Protein AF-A0A436ERL3-F1 (afdb_monomer)

Secondary structure (DSSP, 8-state):
-HHHHTT--EEEE-SSS-HHHHS--SS-EEEE--SSSPP-S-TTT--TT-TTT--GGGG--HHHHHHHHHHHHHHHHHHHHTT-

Sequence (84 aa):
HMAAATGTPVVGLFGLTEPSRWGPVGVPSISLQPPMPCACMAENLCRAPDPSKACCVWGLEVKPVVDAVREVLSRTEMKLEHAI

pLDDT: mean 90.76, std 7.78, range [62.16, 98.69]

Nearest PDB structures (foldseek):
  6y2l-assembly1_SH  TM=2.530E-01  e=9.179E+00  Homo sapiens

Mean predicted aligned error: 4.49 Å

Structure (mmCIF, N/CA/C/O backbone):
data_AF-A0A436ERL3-F1
#
_entry.id   AF-A0A436ERL3-F1
#
loop_
_atom_site.group_PDB
_atom_site.id
_atom_site.type_symbol
_atom_site.label_atom_id
_atom_site.label_alt_id
_atom_site.label_comp_id
_atom_site.label_asym_id
_atom_site.label_entity_id
_atom_site.label_seq_id
_atom_site.pdbx_PDB_ins_code
_atom_site.Cartn_x
_atom_site.Cartn_y
_atom_site.Cartn_z
_atom_site.occupancy
_atom_site.B_iso_or_equiv
_atom_site.auth_seq_id
_atom_site.auth_comp_id
_atom_site.auth_asym_id
_atom_site.auth_atom_id
_atom_site.pdbx_PDB_model_num
ATOM 1 N N . HIS A 1 1 ? -4.679 -9.061 3.996 1.00 93.88 1 HIS A N 1
ATOM 2 C CA . HIS A 1 1 ? -5.929 -9.718 4.441 1.00 9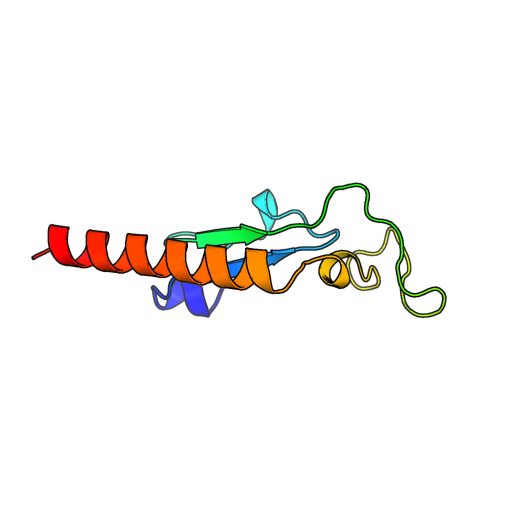3.88 1 HIS A CA 1
ATOM 3 C C . HIS A 1 1 ? -5.920 -10.146 5.904 1.00 93.88 1 HIS A C 1
ATOM 5 O O . HIS A 1 1 ? -6.862 -9.777 6.583 1.00 93.88 1 HIS A O 1
ATOM 11 N N . MET A 1 2 ? -4.890 -10.837 6.420 1.00 96.88 2 MET A N 1
ATOM 12 C CA . MET A 1 2 ? -4.857 -11.260 7.839 1.00 96.88 2 MET A CA 1
ATOM 13 C C . MET A 1 2 ? -5.115 -10.113 8.833 1.00 96.88 2 MET A C 1
ATOM 15 O O . MET A 1 2 ? -5.996 -10.240 9.670 1.00 96.88 2 MET A O 1
ATOM 19 N N . ALA A 1 3 ? -4.439 -8.969 8.678 1.00 96.50 3 ALA A N 1
ATOM 20 C CA . ALA A 1 3 ? -4.681 -7.787 9.517 1.00 96.50 3 ALA A CA 1
ATOM 21 C C . ALA A 1 3 ? -6.132 -7.265 9.426 1.00 96.50 3 ALA A C 1
ATOM 23 O O . ALA A 1 3 ? -6.753 -6.941 10.430 1.00 96.50 3 ALA A O 1
ATOM 24 N N . ALA A 1 4 ? -6.714 -7.239 8.223 1.00 96.12 4 ALA A N 1
ATOM 25 C CA . ALA A 1 4 ? -8.104 -6.817 8.046 1.00 96.12 4 ALA A CA 1
ATOM 26 C C . ALA A 1 4 ? -9.093 -7.791 8.713 1.00 96.12 4 ALA A C 1
ATOM 28 O O . ALA A 1 4 ? -10.070 -7.362 9.315 1.00 96.12 4 ALA A O 1
ATOM 29 N N . ALA A 1 5 ? -8.817 -9.098 8.658 1.00 96.12 5 ALA A N 1
ATOM 30 C CA . ALA A 1 5 ? -9.652 -10.118 9.293 1.00 96.12 5 ALA A CA 1
ATOM 31 C C . ALA A 1 5 ? -9.698 -9.980 10.825 1.00 96.12 5 ALA A C 1
ATOM 33 O O . ALA A 1 5 ? -10.687 -10.364 11.441 1.00 96.12 5 ALA A O 1
ATOM 34 N N . THR A 1 6 ? -8.665 -9.393 11.437 1.00 96.19 6 THR A N 1
ATOM 35 C CA . THR A 1 6 ? -8.619 -9.086 12.875 1.00 96.19 6 THR A CA 1
ATOM 36 C C . THR A 1 6 ? -9.163 -7.695 13.214 1.00 96.19 6 THR A C 1
ATOM 38 O O . THR A 1 6 ? -8.959 -7.214 14.324 1.00 96.19 6 THR A O 1
ATOM 41 N N . GLY A 1 7 ? -9.829 -7.020 12.270 1.00 94.00 7 GLY A N 1
ATOM 42 C CA . GLY A 1 7 ? -10.367 -5.669 12.461 1.00 94.00 7 GLY A CA 1
ATOM 43 C C . GLY A 1 7 ? -9.302 -4.568 12.490 1.00 94.00 7 GLY A C 1
ATOM 44 O O . GLY A 1 7 ? -9.617 -3.421 12.797 1.00 94.00 7 GLY A O 1
ATOM 45 N N . THR A 1 8 ? -8.046 -4.889 12.173 1.00 95.88 8 THR A N 1
ATOM 46 C CA . THR A 1 8 ? -6.946 -3.924 12.192 1.00 95.88 8 THR A CA 1
ATOM 47 C C . THR A 1 8 ? -7.035 -3.014 10.961 1.00 95.88 8 THR A C 1
ATOM 49 O O . THR A 1 8 ? -7.133 -3.533 9.844 1.00 95.88 8 THR A O 1
ATOM 52 N N . PRO A 1 9 ? -6.975 -1.677 11.117 1.00 96.94 9 PRO A N 1
ATOM 53 C CA . PRO A 1 9 ? -6.872 -0.754 9.989 1.00 96.94 9 PRO A CA 1
ATOM 54 C C . PRO A 1 9 ? -5.618 -1.028 9.156 1.00 96.94 9 PRO A C 1
ATOM 56 O O . PRO A 1 9 ? -4.583 -1.421 9.695 1.00 96.94 9 PRO A O 1
ATOM 59 N N . VAL A 1 10 ? -5.686 -0.821 7.838 1.00 97.81 10 VAL A N 1
ATOM 60 C CA . VAL A 1 10 ? -4.588 -1.202 6.931 1.00 97.81 10 VAL A CA 1
ATOM 61 C C . VAL A 1 10 ? -4.229 -0.079 5.967 1.00 97.81 10 VAL A C 1
ATOM 63 O O . VAL A 1 10 ? -5.089 0.443 5.261 1.00 97.81 10 VAL A O 1
ATOM 66 N N . VAL A 1 11 ? -2.932 0.209 5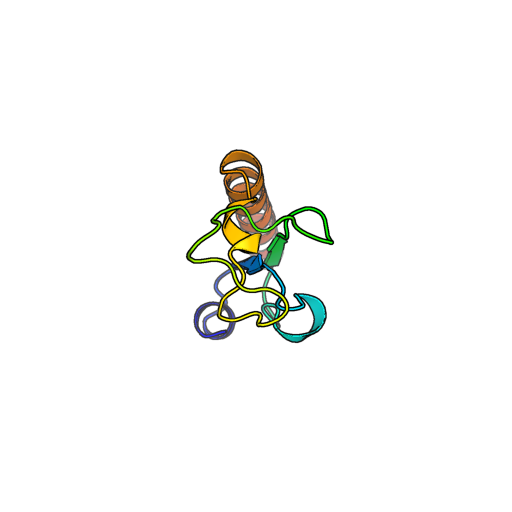.852 1.00 98.31 11 VAL A N 1
ATOM 67 C CA . VAL A 1 11 ? -2.370 0.916 4.695 1.00 98.31 11 VAL A CA 1
ATOM 68 C C . VAL A 1 11 ? -1.755 -0.117 3.755 1.00 98.31 11 VAL A C 1
ATOM 70 O O . VAL A 1 11 ? -0.810 -0.813 4.123 1.00 98.31 11 VAL A O 1
ATOM 73 N N . GLY A 1 12 ? -2.327 -0.268 2.560 1.00 97.44 12 GLY A N 1
ATOM 74 C CA . GLY A 1 12 ? -1.828 -1.184 1.535 1.00 97.44 12 GLY A CA 1
ATOM 75 C C . GLY A 1 12 ? -0.900 -0.465 0.560 1.00 97.44 12 GLY A C 1
ATOM 76 O O . GLY A 1 12 ? -1.278 0.563 0.005 1.00 97.44 12 GLY A O 1
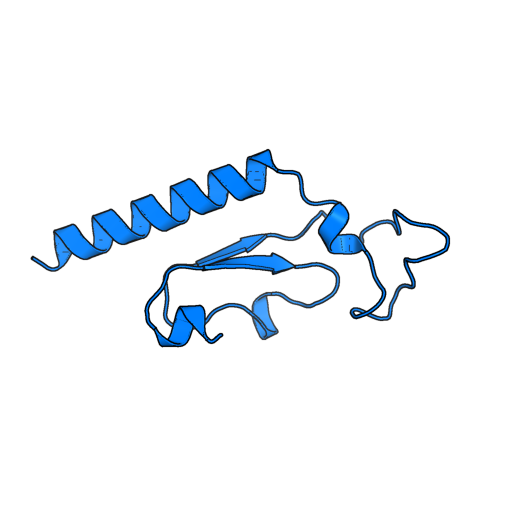ATOM 77 N N . LEU A 1 13 ? 0.301 -1.001 0.341 1.00 97.06 13 LEU A N 1
ATOM 78 C CA . LEU A 1 13 ? 1.281 -0.454 -0.601 1.00 97.06 13 LEU A CA 1
ATOM 79 C C . LEU A 1 13 ? 1.278 -1.296 -1.876 1.00 97.06 13 LEU A C 1
ATOM 81 O O . LEU A 1 13 ? 1.557 -2.495 -1.834 1.00 97.06 13 LEU A O 1
ATOM 85 N N . PHE A 1 14 ? 0.954 -0.669 -3.001 1.00 95.38 14 PHE A N 1
ATOM 86 C CA . PHE A 1 14 ? 0.735 -1.341 -4.275 1.00 95.38 14 PHE A CA 1
ATOM 87 C C . PHE A 1 14 ? 1.718 -0.876 -5.347 1.00 95.38 14 PHE A C 1
ATOM 89 O O . PHE A 1 14 ? 2.198 0.256 -5.355 1.00 95.38 14 PHE A O 1
ATOM 96 N N . GLY A 1 15 ? 2.037 -1.809 -6.244 1.00 92.75 15 GLY A N 1
ATOM 97 C CA . GLY A 1 15 ? 2.870 -1.610 -7.427 1.00 92.75 15 GLY A CA 1
ATOM 98 C C . GLY A 1 15 ? 2.046 -1.877 -8.680 1.00 92.75 15 GLY A C 1
ATOM 99 O O . GLY A 1 15 ? 1.020 -1.245 -8.867 1.00 92.75 15 GLY A O 1
ATOM 100 N N . LEU A 1 16 ? 2.433 -2.845 -9.516 1.00 91.50 16 LEU A N 1
ATOM 101 C CA . LEU A 1 16 ? 1.599 -3.272 -10.657 1.00 91.50 16 LEU A CA 1
ATOM 102 C C . LEU A 1 16 ? 0.323 -4.024 -10.247 1.00 91.50 16 LEU A C 1
ATOM 104 O O . LEU A 1 16 ? -0.598 -4.158 -11.049 1.00 91.50 16 LEU A O 1
ATOM 108 N N . THR A 1 17 ? 0.261 -4.541 -9.020 1.00 91.94 17 THR A N 1
ATOM 109 C CA . THR A 1 17 ? -0.940 -5.204 -8.506 1.00 91.94 17 THR A CA 1
ATOM 110 C C . THR A 1 17 ? -2.046 -4.181 -8.265 1.00 91.94 17 THR A C 1
ATOM 112 O O . THR A 1 17 ? -1.859 -3.241 -7.501 1.00 91.94 17 THR A O 1
ATOM 115 N N . GLU A 1 18 ? -3.205 -4.407 -8.881 1.00 92.25 18 GLU A N 1
ATOM 116 C CA . GLU A 1 18 ? -4.371 -3.525 -8.816 1.00 92.25 18 GLU A CA 1
ATOM 117 C C . GLU A 1 18 ? -5.009 -3.499 -7.404 1.00 92.25 18 GLU A C 1
ATOM 119 O O . GLU A 1 18 ? -5.537 -4.530 -6.959 1.00 92.25 18 GLU A O 1
ATOM 124 N N . PRO A 1 19 ? -5.016 -2.345 -6.705 1.00 95.25 19 PRO A N 1
ATOM 125 C CA . PRO A 1 19 ? -5.588 -2.224 -5.365 1.00 95.25 19 PRO A CA 1
ATOM 126 C C . PRO A 1 19 ? -7.090 -2.501 -5.320 1.00 95.25 19 PRO A C 1
ATOM 128 O O . PRO A 1 19 ? -7.573 -3.082 -4.354 1.00 95.25 19 PRO A O 1
ATOM 131 N N . SER A 1 20 ? -7.843 -2.138 -6.364 1.00 93.75 20 SER A N 1
ATOM 132 C CA . SER A 1 20 ? -9.298 -2.366 -6.387 1.00 93.75 20 SER A CA 1
ATOM 133 C C . SER A 1 20 ? -9.676 -3.852 -6.366 1.00 93.75 20 SER A C 1
ATOM 135 O O . SER A 1 20 ? -10.769 -4.206 -5.928 1.00 93.75 20 SER A O 1
ATOM 137 N N . ARG A 1 21 ? -8.765 -4.739 -6.793 1.00 95.06 21 ARG A N 1
ATOM 138 C CA . ARG A 1 21 ? -8.968 -6.197 -6.791 1.00 95.06 21 ARG A CA 1
ATOM 139 C C . ARG A 1 21 ? -8.406 -6.887 -5.551 1.00 95.06 21 ARG A C 1
ATOM 141 O O . ARG A 1 21 ? -8.971 -7.885 -5.117 1.00 95.06 21 ARG A O 1
ATOM 148 N N . TRP A 1 22 ? -7.297 -6.385 -5.011 1.00 95.12 22 TRP A N 1
ATOM 149 C CA . TRP A 1 22 ? -6.520 -7.062 -3.961 1.00 95.12 22 TRP A CA 1
ATOM 150 C C . TRP A 1 22 ? -6.394 -6.254 -2.661 1.00 95.12 22 TRP A C 1
ATOM 152 O O . TRP A 1 22 ? -5.632 -6.615 -1.763 1.00 95.12 22 TRP A O 1
ATOM 162 N N . GLY A 1 23 ? -7.133 -5.152 -2.560 1.00 95.38 23 GLY A N 1
ATOM 163 C CA . GLY A 1 23 ? -7.162 -4.259 -1.411 1.00 95.38 23 GLY A CA 1
ATOM 164 C C . GLY A 1 23 ? -7.681 -4.912 -0.124 1.00 95.38 23 GLY A C 1
ATOM 165 O O . GLY A 1 23 ? -8.336 -5.959 -0.157 1.00 95.38 23 GLY A O 1
ATOM 166 N N . PRO A 1 24 ? -7.411 -4.305 1.046 1.00 95.19 24 PRO A N 1
ATOM 167 C CA . PRO A 1 24 ? -8.056 -4.691 2.299 1.00 95.19 24 PRO A CA 1
ATOM 168 C C . PRO A 1 24 ? -9.585 -4.559 2.200 1.00 95.19 24 PRO A C 1
ATOM 170 O O . PRO A 1 24 ? -10.093 -3.619 1.598 1.00 95.19 24 PRO A O 1
ATOM 173 N N . VAL A 1 25 ? -10.323 -5.482 2.821 1.00 94.19 25 VAL A N 1
ATOM 174 C CA . VAL A 1 25 ? -11.796 -5.520 2.781 1.00 94.19 25 VAL A CA 1
ATOM 175 C C . VAL A 1 25 ? -12.340 -5.474 4.205 1.00 94.19 25 VAL A C 1
ATOM 177 O O . VAL A 1 25 ? -11.793 -6.127 5.090 1.00 94.19 25 VAL A O 1
ATOM 180 N N . GLY A 1 26 ? -13.419 -4.717 4.421 1.00 93.31 26 GLY A N 1
ATOM 181 C CA . GLY A 1 26 ? -14.175 -4.722 5.680 1.00 93.31 26 GLY A CA 1
ATOM 182 C C . GLY A 1 26 ? -13.572 -3.906 6.831 1.00 93.31 26 GLY A C 1
ATOM 183 O O . GLY A 1 26 ? -14.138 -3.902 7.919 1.00 93.31 26 GLY A O 1
ATOM 184 N N . VAL A 1 27 ? -12.469 -3.186 6.604 1.00 94.94 27 VAL A N 1
ATOM 185 C CA . VAL A 1 27 ? -11.802 -2.339 7.610 1.00 94.94 27 VAL A CA 1
ATOM 186 C C . VAL A 1 27 ? -11.468 -0.956 7.045 1.00 94.94 27 VAL A C 1
ATOM 188 O O . VAL A 1 27 ? -11.300 -0.828 5.825 1.00 94.94 27 VAL A O 1
ATOM 191 N N . PRO A 1 28 ? -11.330 0.083 7.895 1.00 96.19 28 PRO A N 1
ATOM 192 C CA . PRO A 1 28 ? -10.737 1.348 7.480 1.00 96.19 28 PRO A CA 1
ATOM 193 C C . PRO A 1 28 ? -9.387 1.093 6.812 1.00 96.19 28 PRO A C 1
ATOM 195 O O . PRO A 1 28 ? -8.504 0.445 7.379 1.00 96.19 28 PRO A O 1
ATOM 198 N N . SER A 1 29 ? -9.245 1.553 5.575 1.00 96.69 29 SER A N 1
ATOM 199 C CA . SER A 1 29 ? -8.026 1.326 4.816 1.00 96.69 29 SER A CA 1
ATOM 200 C C . SER A 1 29 ? -7.759 2.425 3.806 1.00 96.69 29 SER A C 1
ATOM 202 O O . SER A 1 29 ? -8.672 3.115 3.348 1.00 96.69 29 SER A O 1
ATOM 204 N N . ILE A 1 30 ? -6.479 2.584 3.484 1.00 97.88 30 ILE A N 1
ATOM 205 C CA . ILE A 1 30 ? -5.981 3.464 2.429 1.00 97.88 30 ILE A CA 1
ATOM 206 C C . ILE A 1 30 ? -5.026 2.634 1.576 1.00 97.88 30 ILE A C 1
ATOM 208 O O . ILE A 1 30 ? -4.160 1.936 2.103 1.00 97.88 30 ILE A O 1
ATOM 212 N N . SER A 1 31 ? -5.199 2.680 0.259 1.00 97.50 31 SER A N 1
ATOM 213 C CA . SER A 1 31 ? -4.289 2.029 -0.685 1.00 97.50 31 SER A CA 1
ATOM 214 C C . SER A 1 31 ? -3.449 3.091 -1.378 1.00 97.50 31 SER A C 1
ATOM 216 O O . SER A 1 31 ? -3.999 4.047 -1.918 1.00 97.50 31 SER A O 1
ATOM 218 N N . LEU A 1 32 ? -2.129 2.924 -1.355 1.00 97.62 32 LEU A N 1
ATOM 219 C CA . LEU A 1 32 ? -1.179 3.807 -2.021 1.00 97.62 32 LEU A CA 1
ATOM 220 C C . LEU A 1 32 ? -0.528 3.081 -3.191 1.00 97.62 32 LEU A C 1
ATOM 222 O O . LEU A 1 32 ? -0.133 1.922 -3.073 1.00 97.62 32 LEU A O 1
ATOM 226 N N . GLN A 1 33 ? -0.388 3.792 -4.301 1.00 95.44 33 GLN A N 1
ATOM 227 C CA . GLN A 1 33 ? 0.300 3.339 -5.501 1.00 95.44 33 GLN A CA 1
ATOM 228 C C . GLN A 1 33 ? 1.107 4.526 -6.045 1.00 95.44 33 GLN A C 1
ATOM 230 O O . GLN A 1 33 ? 0.631 5.663 -5.957 1.00 95.44 33 GLN A O 1
ATOM 235 N N . PRO A 1 34 ? 2.327 4.312 -6.567 1.00 93.38 34 PRO A N 1
ATOM 236 C CA . PRO A 1 34 ? 3.028 5.362 -7.300 1.00 93.38 34 PRO A CA 1
ATOM 237 C C . PRO A 1 34 ? 2.220 5.774 -8.547 1.00 93.38 34 PRO A C 1
ATOM 239 O O . PRO A 1 34 ? 1.328 5.034 -8.973 1.00 93.38 34 PRO A O 1
ATOM 242 N N . PRO A 1 35 ? 2.546 6.910 -9.187 1.00 90.94 35 PRO A N 1
ATOM 243 C CA . PRO A 1 35 ? 1.980 7.250 -10.488 1.00 90.94 35 PRO A CA 1
ATOM 244 C C . PRO A 1 35 ? 2.153 6.104 -11.495 1.00 90.94 35 PRO A C 1
ATOM 246 O O . PRO A 1 35 ? 3.242 5.538 -11.627 1.00 90.94 35 PRO A O 1
ATOM 249 N N . MET A 1 36 ? 1.072 5.769 -12.202 1.00 89.12 36 MET A N 1
ATOM 250 C CA . MET A 1 36 ? 1.045 4.700 -13.200 1.00 89.12 36 MET A CA 1
ATOM 251 C C . MET A 1 36 ? 0.906 5.282 -14.617 1.00 89.12 36 MET A C 1
ATOM 253 O O . MET A 1 36 ? 0.127 6.21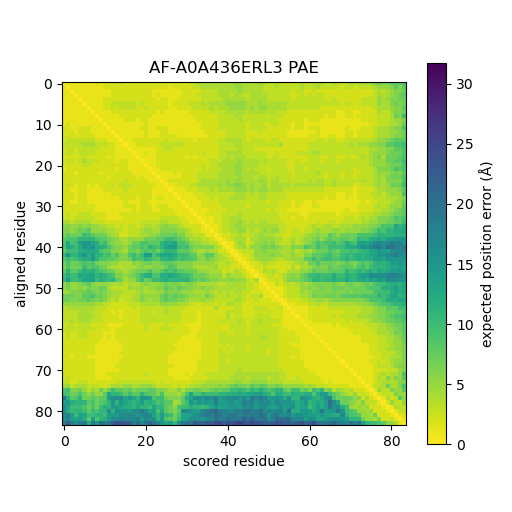8 -14.802 1.00 89.12 36 MET A O 1
ATOM 257 N N . PRO A 1 37 ? 1.607 4.732 -15.628 1.00 88.12 37 PRO A N 1
ATOM 258 C CA . PRO A 1 37 ? 2.547 3.611 -15.539 1.00 88.12 37 PRO A CA 1
ATOM 259 C C . PRO A 1 37 ? 3.844 3.992 -14.805 1.00 88.12 37 PRO A C 1
ATOM 261 O O . PRO A 1 37 ? 4.373 5.085 -14.986 1.00 88.12 37 PRO A O 1
ATOM 264 N N . CYS A 1 38 ? 4.361 3.075 -13.984 1.00 86.00 38 CYS A N 1
ATOM 265 C CA . CYS A 1 38 ? 5.609 3.291 -13.255 1.00 86.00 38 CYS A CA 1
ATOM 266 C C . CYS A 1 38 ? 6.823 3.043 -14.171 1.00 86.00 38 CYS A C 1
ATOM 268 O O . CYS A 1 38 ? 6.790 2.162 -15.035 1.00 86.00 38 CYS A O 1
ATOM 270 N N . ALA A 1 39 ? 7.921 3.768 -13.950 1.00 83.44 39 ALA A N 1
ATOM 271 C CA . ALA A 1 39 ? 9.209 3.432 -14.551 1.00 83.44 39 ALA A CA 1
ATOM 272 C C . ALA A 1 39 ? 9.891 2.303 -13.758 1.00 83.44 39 ALA A C 1
ATOM 274 O O . ALA A 1 39 ? 9.840 2.277 -12.526 1.00 83.44 39 ALA A O 1
ATOM 275 N N . CYS A 1 40 ? 10.568 1.378 -14.445 1.00 82.94 40 CYS A N 1
ATOM 276 C CA . CYS A 1 40 ? 11.391 0.383 -13.761 1.00 82.94 40 CYS A CA 1
ATOM 277 C C . CYS A 1 40 ? 12.623 1.058 -13.146 1.00 82.94 40 CYS A C 1
ATOM 279 O O . CYS A 1 40 ? 13.542 1.445 -13.859 1.00 82.94 40 CYS A O 1
ATOM 281 N N . MET A 1 41 ? 12.642 1.183 -11.817 1.00 79.31 41 MET A N 1
ATOM 282 C CA . MET A 1 41 ? 13.688 1.930 -11.101 1.00 79.31 41 MET A CA 1
ATOM 283 C C . MET A 1 41 ? 14.966 1.122 -10.819 1.00 79.31 41 MET A C 1
ATOM 285 O O . MET A 1 41 ? 15.940 1.671 -10.317 1.00 79.31 41 MET A O 1
ATOM 289 N N . ALA A 1 42 ? 14.974 -0.180 -11.121 1.00 83.50 42 ALA A N 1
ATOM 290 C CA . ALA A 1 42 ? 16.105 -1.068 -10.860 1.00 83.50 42 ALA A CA 1
ATOM 291 C C . ALA A 1 42 ? 16.382 -1.955 -12.079 1.00 83.50 42 ALA A C 1
ATOM 293 O O . ALA A 1 42 ? 15.729 -2.977 -12.259 1.00 83.50 42 ALA A O 1
ATOM 294 N N . GLU A 1 43 ? 17.354 -1.573 -12.906 1.00 79.25 43 GLU A N 1
ATOM 295 C CA . GLU A 1 43 ? 17.613 -2.154 -14.236 1.00 79.25 43 GLU A CA 1
ATOM 296 C C . GLU A 1 43 ? 17.753 -3.689 -14.246 1.00 79.25 43 GLU A C 1
ATOM 298 O O . GLU A 1 43 ? 17.194 -4.363 -15.10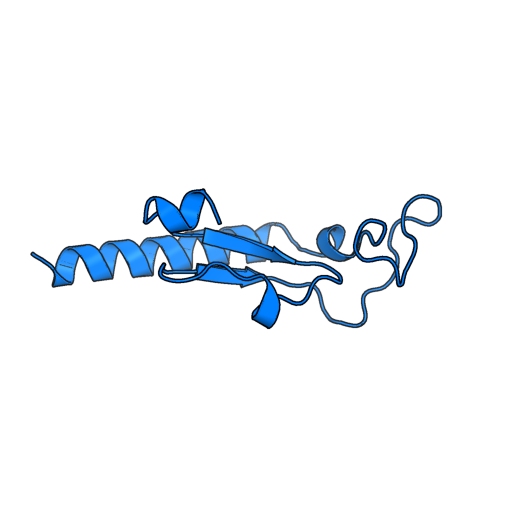4 1.00 79.25 43 GLU A O 1
ATOM 303 N N . ASN A 1 44 ? 18.424 -4.266 -13.245 1.00 84.88 44 ASN A N 1
ATOM 304 C CA . ASN A 1 44 ? 18.691 -5.712 -13.184 1.00 84.88 44 ASN A CA 1
ATOM 305 C C . ASN A 1 44 ? 17.682 -6.513 -12.343 1.00 84.88 44 ASN A C 1
ATOM 307 O O . ASN A 1 44 ? 17.728 -7.746 -12.321 1.00 84.88 44 ASN A O 1
ATOM 311 N N . LEU A 1 45 ? 16.777 -5.827 -11.642 1.00 84.31 45 LEU A N 1
ATOM 312 C CA . LEU A 1 45 ? 15.823 -6.440 -10.712 1.00 84.31 45 LEU A CA 1
ATOM 313 C C . LEU A 1 45 ? 14.378 -6.289 -11.192 1.00 84.31 45 LEU A C 1
ATOM 315 O O . LEU A 1 45 ? 13.595 -7.233 -11.100 1.00 84.31 45 LEU A O 1
ATOM 319 N N . CYS A 1 46 ? 14.045 -5.121 -11.734 1.00 88.06 46 CYS A N 1
ATOM 320 C CA . CYS A 1 46 ? 12.711 -4.776 -12.182 1.00 88.06 46 CYS A CA 1
ATOM 321 C C . CYS A 1 46 ? 12.421 -5.381 -13.556 1.00 88.06 46 CYS A C 1
ATOM 323 O O . CYS A 1 46 ? 13.119 -5.101 -14.528 1.00 88.06 46 CYS A O 1
ATOM 325 N N . ARG A 1 47 ? 11.361 -6.185 -13.655 1.00 85.69 47 ARG A N 1
ATOM 326 C CA . ARG A 1 47 ? 10.890 -6.770 -14.918 1.00 85.69 47 ARG A CA 1
ATOM 327 C C . ARG A 1 47 ? 9.387 -6.581 -15.072 1.00 85.69 47 ARG A C 1
ATOM 329 O O . ARG A 1 47 ? 8.604 -7.431 -14.664 1.00 85.69 47 ARG A O 1
ATOM 336 N N . ALA A 1 48 ? 8.982 -5.472 -15.680 1.00 79.12 48 ALA A N 1
ATOM 337 C CA . ALA A 1 48 ? 7.606 -5.302 -16.142 1.00 79.12 48 ALA A CA 1
ATOM 338 C C . ALA A 1 48 ? 7.338 -6.195 -17.382 1.00 79.12 48 ALA A C 1
ATOM 340 O O . ALA A 1 48 ? 8.265 -6.431 -18.158 1.00 79.12 48 ALA A O 1
ATOM 341 N N . PRO A 1 49 ? 6.107 -6.706 -17.594 1.00 82.50 49 PRO A N 1
ATOM 342 C CA . PRO A 1 49 ? 4.883 -6.435 -16.836 1.00 82.50 49 PRO A CA 1
ATOM 343 C C . PRO A 1 49 ? 4.614 -7.426 -15.687 1.00 82.50 49 PRO A C 1
ATOM 345 O O . PRO A 1 49 ? 3.506 -7.435 -15.162 1.00 82.50 49 PRO A O 1
ATOM 348 N N . ASP A 1 50 ? 5.575 -8.272 -15.300 1.00 84.06 50 ASP A N 1
ATOM 349 C CA . ASP A 1 50 ? 5.390 -9.238 -14.209 1.00 84.06 50 ASP A CA 1
ATOM 350 C C . ASP A 1 50 ? 5.229 -8.491 -12.866 1.00 84.06 50 ASP A C 1
ATOM 352 O O . ASP A 1 50 ? 6.193 -7.895 -12.374 1.00 84.06 50 ASP A O 1
ATOM 356 N N . PRO A 1 51 ? 4.036 -8.503 -12.237 1.00 81.38 51 PRO A N 1
ATOM 357 C CA . PRO A 1 51 ? 3.792 -7.751 -11.011 1.00 81.38 51 PRO A CA 1
ATOM 358 C C . PRO A 1 51 ? 4.610 -8.265 -9.823 1.00 81.38 51 PRO A C 1
ATOM 360 O O . PRO A 1 51 ? 4.859 -7.501 -8.893 1.00 81.38 51 PRO A O 1
ATOM 363 N N . SER A 1 52 ? 5.075 -9.519 -9.855 1.00 84.00 52 SER A N 1
ATOM 364 C CA . SER A 1 52 ? 5.956 -10.086 -8.830 1.00 84.00 52 SER A CA 1
ATOM 365 C C . SER A 1 52 ? 7.418 -9.673 -9.005 1.00 84.00 52 SER A C 1
ATOM 367 O O . SER A 1 52 ? 8.213 -9.859 -8.085 1.00 84.00 52 SER A O 1
ATOM 369 N N . LYS A 1 53 ? 7.786 -9.118 -10.166 1.00 84.88 53 LYS A N 1
ATOM 370 C CA . LYS A 1 53 ? 9.152 -8.669 -10.477 1.00 84.88 53 LYS A CA 1
ATOM 371 C C . LYS A 1 53 ? 9.240 -7.181 -10.785 1.00 84.88 53 LYS A C 1
ATOM 373 O O . LYS A 1 53 ? 10.332 -6.685 -11.034 1.00 84.88 53 LYS A O 1
ATOM 37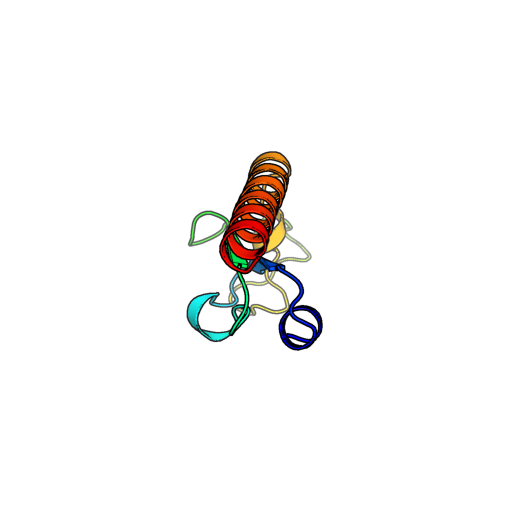8 N N . ALA A 1 54 ? 8.133 -6.450 -10.780 1.00 88.06 54 ALA A N 1
ATOM 379 C CA . ALA A 1 54 ? 8.149 -5.006 -10.934 1.00 88.06 54 ALA A CA 1
ATOM 380 C C . ALA A 1 54 ? 8.402 -4.312 -9.592 1.00 88.06 54 ALA A C 1
ATOM 382 O O . ALA A 1 54 ? 7.658 -4.477 -8.627 1.00 88.06 54 ALA A O 1
ATOM 383 N N . CYS A 1 55 ? 9.414 -3.450 -9.557 1.00 90.38 55 CYS A N 1
ATOM 384 C CA . CYS A 1 55 ? 9.776 -2.665 -8.379 1.00 90.38 55 CYS A CA 1
ATOM 385 C C . CYS A 1 55 ? 8.937 -1.380 -8.231 1.00 90.38 55 CYS A C 1
ATOM 387 O O . CYS A 1 55 ? 9.392 -0.445 -7.584 1.00 90.38 55 CYS A O 1
ATOM 389 N N . CYS A 1 56 ? 7.731 -1.294 -8.816 1.00 91.56 56 CYS A N 1
ATOM 390 C CA . CYS A 1 56 ? 6.927 -0.061 -8.792 1.00 91.56 56 CYS A CA 1
ATOM 391 C C . CYS A 1 56 ? 6.693 0.461 -7.367 1.00 91.56 56 CYS A C 1
ATOM 393 O O . CYS A 1 56 ? 6.788 1.660 -7.139 1.00 91.56 56 CYS A O 1
ATOM 395 N N . VAL A 1 57 ? 6.454 -0.435 -6.397 1.00 92.12 57 VAL A N 1
ATOM 396 C CA . VAL A 1 57 ? 6.234 -0.075 -4.980 1.00 92.12 57 VAL A CA 1
ATOM 397 C C . VAL A 1 57 ? 7.365 0.801 -4.426 1.00 92.12 57 VAL A C 1
ATOM 399 O O . VAL A 1 57 ? 7.133 1.606 -3.533 1.00 92.12 57 VAL A O 1
ATOM 402 N N . TRP A 1 58 ? 8.583 0.686 -4.965 1.00 91.69 58 TRP A N 1
ATOM 403 C CA . TRP A 1 58 ? 9.743 1.460 -4.516 1.00 91.69 58 TRP A CA 1
ATOM 404 C C . TRP A 1 58 ? 9.657 2.945 -4.875 1.00 91.69 58 TRP A C 1
ATOM 406 O O . TRP A 1 58 ? 10.400 3.738 -4.314 1.00 91.69 58 TRP A O 1
ATOM 416 N N . GLY A 1 59 ? 8.764 3.331 -5.791 1.00 91.81 59 GLY A N 1
ATOM 417 C CA . GLY A 1 59 ? 8.471 4.734 -6.091 1.00 91.81 59 GLY A CA 1
ATOM 418 C C . GLY A 1 59 ? 7.565 5.409 -5.058 1.00 91.81 59 GLY A C 1
ATOM 419 O O . GLY A 1 59 ? 7.188 6.562 -5.249 1.00 91.81 59 GLY A O 1
ATOM 420 N N . LEU A 1 60 ? 7.159 4.702 -3.998 1.00 94.94 60 LEU A N 1
ATOM 421 C CA . LEU A 1 60 ? 6.401 5.293 -2.901 1.00 94.94 60 LEU A CA 1
ATOM 422 C C . LEU A 1 60 ? 7.334 6.021 -1.937 1.00 94.94 60 LEU A C 1
ATOM 424 O O . LEU A 1 60 ? 8.200 5.423 -1.301 1.00 94.94 60 LEU A O 1
ATOM 428 N N . GLU A 1 61 ? 7.082 7.313 -1.781 1.00 95.56 61 GLU A N 1
ATOM 429 C CA . GLU A 1 61 ? 7.758 8.142 -0.793 1.00 95.56 61 GLU A CA 1
ATOM 430 C C . GLU A 1 61 ? 7.283 7.817 0.628 1.00 95.56 61 GLU A C 1
ATOM 432 O O . GLU A 1 61 ? 6.099 7.569 0.878 1.00 95.56 61 GLU A O 1
ATOM 437 N N . VAL A 1 62 ? 8.199 7.898 1.596 1.00 97.88 62 VAL A N 1
ATOM 438 C CA . VAL A 1 62 ? 7.897 7.596 3.007 1.00 97.88 62 VAL A CA 1
ATOM 439 C C . VAL A 1 62 ? 6.847 8.549 3.577 1.00 97.88 62 VAL A C 1
ATOM 441 O O . VAL A 1 62 ? 5.962 8.124 4.318 1.00 97.88 62 VAL A O 1
ATOM 444 N N . LYS A 1 63 ? 6.910 9.841 3.229 1.00 98.31 63 LYS A N 1
ATOM 445 C CA . LYS A 1 63 ? 6.001 10.850 3.788 1.00 98.31 63 LYS A CA 1
ATOM 446 C C . LYS A 1 63 ? 4.519 10.553 3.470 1.00 98.31 63 LYS A C 1
ATOM 448 O O . LYS A 1 63 ? 3.754 10.462 4.427 1.00 98.31 63 LYS A O 1
ATOM 453 N N . PRO A 1 64 ? 4.100 10.338 2.205 1.00 98.25 64 PRO A N 1
ATOM 454 C CA . PRO A 1 64 ? 2.736 9.907 1.884 1.00 98.25 64 PRO A CA 1
ATOM 455 C C . PRO A 1 64 ? 2.279 8.651 2.633 1.00 98.25 64 PRO A C 1
ATOM 457 O O . PRO A 1 64 ? 1.122 8.569 3.038 1.00 98.25 64 PRO A O 1
ATOM 460 N N . VAL A 1 65 ? 3.181 7.688 2.859 1.00 98.44 65 VAL A N 1
ATOM 461 C CA . VAL A 1 65 ? 2.864 6.477 3.630 1.00 98.44 65 VAL A CA 1
ATOM 462 C C . VAL A 1 65 ? 2.566 6.821 5.088 1.00 98.44 65 VAL A C 1
ATOM 464 O O . VAL A 1 65 ? 1.548 6.387 5.623 1.00 98.44 65 VAL A O 1
ATOM 467 N N . VAL A 1 66 ? 3.412 7.629 5.728 1.00 98.62 66 VAL A N 1
ATOM 468 C CA . VAL A 1 66 ? 3.203 8.069 7.117 1.00 98.62 66 VAL A CA 1
ATOM 469 C C . VAL A 1 66 ? 1.922 8.895 7.255 1.00 98.62 66 VAL A C 1
ATOM 471 O O . VAL A 1 66 ? 1.181 8.711 8.221 1.00 98.62 66 VAL A O 1
ATOM 474 N N . ASP A 1 67 ? 1.636 9.773 6.295 1.00 98.69 67 ASP A N 1
ATOM 475 C CA . ASP A 1 67 ? 0.417 10.583 6.296 1.00 98.69 67 ASP A CA 1
ATOM 476 C C . ASP A 1 67 ? -0.836 9.697 6.185 1.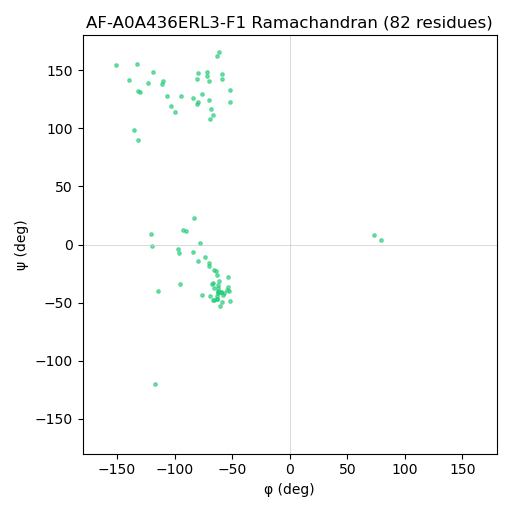00 98.69 67 ASP A C 1
ATOM 478 O O . ASP A 1 67 ? -1.759 9.847 6.985 1.00 98.69 67 ASP A O 1
ATOM 482 N N . ALA A 1 68 ? -0.831 8.698 5.293 1.00 98.44 68 ALA A N 1
ATOM 483 C CA . ALA A 1 68 ? -1.920 7.724 5.181 1.00 98.44 68 ALA A CA 1
ATOM 484 C C . ALA A 1 68 ? -2.103 6.891 6.463 1.00 98.44 68 ALA A C 1
ATOM 486 O O . ALA A 1 68 ? -3.231 6.600 6.863 1.00 98.44 68 ALA A O 1
ATOM 487 N N . VAL A 1 69 ? -1.011 6.523 7.141 1.00 98.19 69 VAL A N 1
ATOM 488 C CA . VAL A 1 69 ? -1.087 5.823 8.434 1.00 98.19 69 VAL A CA 1
ATOM 489 C C . VAL A 1 69 ? -1.761 6.704 9.487 1.00 98.19 69 VAL A C 1
ATOM 491 O O . VAL A 1 69 ? -2.664 6.246 10.183 1.00 98.19 69 VAL A O 1
ATOM 494 N N . ARG A 1 70 ? -1.374 7.978 9.596 1.00 98.31 70 ARG A N 1
ATOM 495 C CA . ARG A 1 70 ? -2.009 8.913 10.541 1.00 98.31 70 ARG A CA 1
ATOM 496 C C . ARG A 1 70 ? -3.487 9.117 10.229 1.00 98.31 70 ARG A C 1
ATOM 498 O O . ARG A 1 70 ? -4.314 9.109 11.137 1.00 98.31 70 ARG A O 1
ATOM 505 N N . GLU A 1 71 ? -3.822 9.249 8.951 1.00 98.12 71 GLU A N 1
ATOM 506 C CA . GLU A 1 71 ? -5.200 9.422 8.506 1.00 98.12 71 GLU A CA 1
ATOM 507 C C . GLU A 1 71 ? -6.068 8.200 8.834 1.00 98.12 71 GLU A C 1
ATOM 509 O O . GLU A 1 71 ? -7.166 8.346 9.375 1.00 98.12 71 GLU A O 1
ATOM 514 N N . VAL A 1 72 ? -5.589 6.982 8.554 1.00 97.19 72 VAL A N 1
ATOM 515 C CA . VAL A 1 72 ? -6.376 5.772 8.827 1.00 97.19 72 VAL A CA 1
ATOM 516 C C . VAL A 1 72 ? -6.567 5.540 10.330 1.00 97.19 72 VAL A C 1
ATOM 518 O O . VAL A 1 72 ? -7.633 5.079 10.744 1.00 97.19 72 VAL A O 1
ATOM 521 N N . LEU A 1 73 ? -5.576 5.901 11.152 1.00 96.06 73 LEU A N 1
ATOM 522 C CA . LEU A 1 73 ? -5.678 5.836 12.610 1.00 96.06 73 LEU A CA 1
ATOM 523 C C . LEU A 1 73 ? -6.711 6.833 13.143 1.00 96.06 73 LEU A C 1
ATOM 525 O O . LEU A 1 73 ? -7.616 6.419 13.861 1.00 96.06 73 LEU A O 1
ATOM 529 N N . SER A 1 74 ? -6.667 8.092 12.696 1.00 95.12 74 SER A N 1
ATOM 530 C CA . SER A 1 74 ? -7.648 9.112 13.093 1.00 95.12 74 SER A CA 1
ATOM 531 C C . SER A 1 74 ? -9.088 8.699 12.752 1.00 95.12 74 SER A C 1
ATOM 533 O O . SER A 1 74 ? -9.980 8.790 13.593 1.00 95.12 74 SER A O 1
ATOM 535 N N . ARG A 1 75 ? -9.325 8.137 11.556 1.00 91.50 75 ARG A N 1
ATOM 536 C CA . ARG A 1 75 ? -10.647 7.599 11.171 1.00 91.50 75 ARG A CA 1
ATOM 537 C C . ARG A 1 75 ? -11.109 6.454 12.078 1.00 91.50 75 ARG A C 1
ATOM 539 O O . ARG A 1 75 ? -12.309 6.257 12.259 1.00 91.50 75 ARG A O 1
ATOM 546 N N . THR A 1 76 ? -10.168 5.670 12.598 1.00 86.25 76 THR A N 1
ATOM 547 C CA . THR A 1 76 ? -10.458 4.526 13.469 1.00 86.25 76 THR A CA 1
ATOM 548 C C . THR A 1 76 ? -10.813 4.985 14.879 1.00 86.25 76 THR A C 1
ATOM 550 O O . THR A 1 76 ? -11.801 4.502 15.426 1.00 86.25 76 THR A O 1
ATOM 553 N N . GLU A 1 77 ? -10.070 5.947 15.430 1.00 84.19 77 GLU A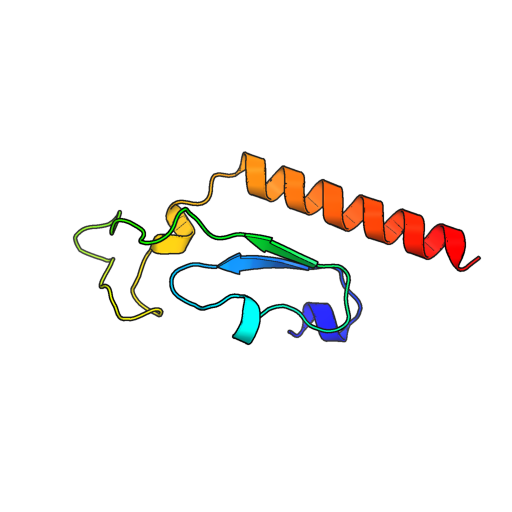 N 1
ATOM 554 C CA . GLU A 1 77 ? -10.358 6.569 16.730 1.00 84.19 77 GLU A CA 1
ATOM 555 C C . GLU A 1 77 ? -11.745 7.217 16.729 1.00 84.19 77 GLU A C 1
ATOM 557 O O . GLU A 1 77 ? -12.583 6.867 17.556 1.00 84.19 77 GLU A O 1
ATOM 562 N N . MET A 1 78 ? -12.055 8.030 15.712 1.00 76.25 78 MET A N 1
ATOM 563 C CA . MET A 1 78 ? -13.386 8.633 15.562 1.00 76.25 78 MET A CA 1
ATOM 564 C C . MET A 1 78 ? -14.498 7.579 15.508 1.00 76.25 78 MET A C 1
ATOM 566 O O . MET A 1 78 ? -15.559 7.756 16.102 1.00 76.25 78 MET A O 1
ATOM 570 N N . LYS A 1 79 ? -14.284 6.470 14.789 1.00 77.31 79 LYS A N 1
ATOM 571 C CA . LYS A 1 79 ? -15.285 5.400 14.684 1.00 77.31 79 LYS A CA 1
ATOM 572 C C . LYS A 1 79 ? -15.508 4.687 16.021 1.00 77.31 79 LYS A C 1
ATOM 574 O O . LYS A 1 79 ? -16.629 4.257 16.276 1.00 77.31 79 LYS A O 1
ATOM 579 N N . LEU A 1 80 ? -14.468 4.556 16.845 1.00 77.19 80 LEU A N 1
ATOM 580 C CA . LEU A 1 80 ? -14.583 3.996 18.189 1.00 77.19 80 LEU A CA 1
ATOM 581 C C . LEU A 1 80 ? -15.356 4.945 19.113 1.00 77.19 80 LEU A C 1
ATOM 583 O O . LEU A 1 80 ? -16.260 4.493 19.803 1.00 77.19 80 LEU A O 1
ATOM 587 N N . GLU A 1 81 ? -15.059 6.245 19.076 1.00 75.50 81 GLU A N 1
ATOM 588 C CA . GLU A 1 81 ? -15.761 7.261 19.876 1.00 75.50 81 GLU A CA 1
ATOM 589 C C . GLU A 1 81 ? -17.265 7.314 19.578 1.00 75.50 81 GLU A C 1
ATOM 591 O O . GLU A 1 81 ? -18.065 7.405 20.498 1.00 75.50 81 GLU A O 1
ATOM 596 N N . HIS A 1 82 ? -17.668 7.197 18.308 1.00 70.69 82 HIS A N 1
ATOM 597 C CA . HIS A 1 82 ? -19.086 7.191 17.916 1.00 70.69 82 HIS A CA 1
ATOM 598 C C . HIS A 1 82 ? -19.830 5.890 18.268 1.00 70.69 82 HIS A C 1
ATOM 600 O O . HIS A 1 82 ? -21.047 5.821 18.093 1.00 70.69 82 HIS A O 1
ATOM 606 N N . ALA A 1 83 ? -19.116 4.840 18.677 1.00 69.50 83 ALA A N 1
ATOM 607 C CA . ALA A 1 83 ? -19.695 3.542 19.020 1.00 69.50 83 ALA A CA 1
ATOM 608 C C . ALA A 1 83 ? -19.918 3.351 20.535 1.00 69.50 83 ALA A C 1
ATOM 610 O O . ALA A 1 83 ? -20.454 2.312 20.925 1.00 69.50 83 ALA A O 1
ATOM 611 N N . ILE A 1 84 ? -19.493 4.317 21.360 1.00 62.16 84 ILE A N 1
ATOM 612 C CA . IL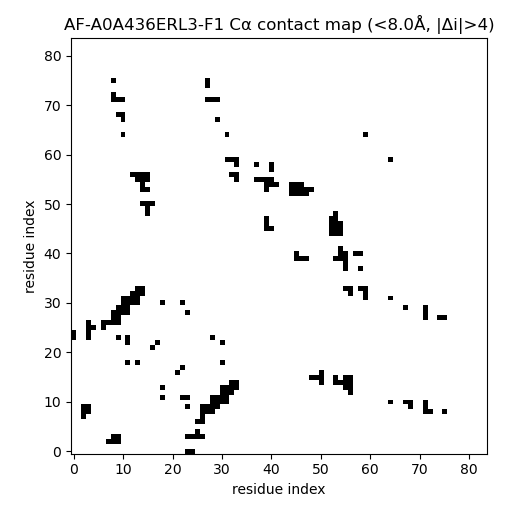E A 1 84 ? -19.634 4.357 22.827 1.00 62.16 84 ILE A CA 1
ATOM 613 C C . ILE A 1 84 ? -20.808 5.269 23.192 1.00 62.16 84 ILE A C 1
ATOM 615 O O . ILE A 1 84 ? -21.561 4.893 24.118 1.00 62.16 84 ILE A O 1
#

Foldseek 3Di:
DVCLVVQHEDEAQAELDDCVVVPRPDHQYDYDFADPPADQPDPVQADPPPRVRHPRSVNDDPVVSVVRVVVSVVVVVVVVVVVD

Radius of gyration: 15.01 Å; Cα contacts (8 Å, |Δi|>4): 115; chains: 1; bounding box: 38×22×40 Å

Solvent-accessible surface area (backbone atoms only — not comparable to full-atom values): 5118 Å² total; per-residue (Å²): 97,73,57,27,76,71,66,36,68,42,76,45,82,26,43,72,54,59,53,94,81,71,50,75,62,97,38,60,63,47,76,46,61,42,73,79,86,61,71,73,82,38,86,94,67,31,40,77,88,45,52,95,36,34,50,29,47,74,64,53,59,67,64,66,53,54,50,49,49,53,52,43,48,53,58,48,53,54,55,53,63,77,73,111